Protein AF-0000000085930180 (afdb_homodimer)

Secondary structure (DSSP, 8-state):
--HHHHHHHHHHHHHHHHHHH-HHHHTSHHHHHHHHHHHHHHHHHIIIIIIHHHS-HHHHHHHHHHHHT-/--HHHHHHHHHHHHHHHHHHH-HHHHTSHHHHHHHHHHHHHHHHHIIIIIIHHHS-HHHHHHHHHHHHT-

pLDDT: mean 91.61, std 9.95, range [41.97, 98.25]

Radius of gyration: 15.2 Å; Cα contacts (8 Å, |Δi|>4): 110; chains: 2; bounding box: 22×40×39 Å

Sequence (140 aa):
MTQEEQIRLYRLLEKLNWFFHQEMHYLDRETAEKTARECYPEIRNFTYDILWNDLPKEVQEQLMDEEESLMTQEEQIRLYRLLEKLNWFFHQEMHYLDRETAEKTARECYPEIRNFTYDILWNDLPKEVQEQLMDEEESL

Solvent-accessible surface area (backbone atoms only — not comparable to full-atom values): 7661 Å² total; per-residue (Å²): 132,54,72,68,53,50,52,53,48,41,54,51,34,45,54,48,37,59,37,49,71,37,71,72,38,43,68,30,64,72,52,32,52,51,48,31,67,67,42,35,64,56,38,45,44,40,38,68,54,52,49,50,68,68,46,55,69,72,54,51,53,52,52,53,53,52,58,72,69,106,132,54,72,68,55,50,51,54,49,42,54,51,35,47,52,49,37,59,37,48,70,38,69,72,37,42,66,30,63,71,53,32,52,50,48,31,67,68,43,35,67,55,37,46,44,40,37,68,50,53,49,48,68,69,45,55,69,72,55,50,54,53,51,53,52,54,58,71,70,105

Structure (mmCIF, N/CA/C/O backbone):
data_AF-0000000085930180-model_v1
#
loop_
_entity.id
_entity.type
_entity.pdbx_description
1 polymer 'Uncharacterized protein'
#
loop_
_atom_site.group_PDB
_atom_site.id
_atom_site.type_symbol
_atom_site.label_atom_id
_atom_site.label_alt_id
_atom_site.label_comp_id
_atom_site.label_asym_id
_atom_site.label_entity_id
_atom_site.label_seq_id
_atom_site.pdbx_PDB_ins_code
_atom_site.Cartn_x
_atom_site.Cartn_y
_atom_site.Cartn_z
_atom_site.occupancy
_atom_site.B_iso_or_equiv
_atom_site.auth_seq_id
_atom_site.auth_comp_id
_atom_site.auth_asym_id
_atom_site.auth_atom_id
_atom_site.pdbx_PDB_model_num
ATOM 1 N N . MET A 1 1 ? 3.068 12.523 9.688 1 85.88 1 MET A N 1
ATOM 2 C CA . MET A 1 1 ? 3.896 12.109 8.562 1 85.88 1 MET A CA 1
ATOM 3 C C . MET A 1 1 ? 4.625 13.297 7.953 1 85.88 1 MET A C 1
ATOM 5 O O . MET A 1 1 ? 4.012 14.344 7.699 1 85.88 1 MET A O 1
ATOM 9 N N . THR A 1 2 ? 5.957 13.094 7.812 1 89.5 2 THR A N 1
ATOM 10 C CA . THR A 1 2 ? 6.766 14.148 7.215 1 89.5 2 THR A CA 1
ATOM 11 C C . THR A 1 2 ? 6.547 14.211 5.703 1 89.5 2 THR A C 1
ATOM 13 O O . THR A 1 2 ? 5.922 13.32 5.125 1 89.5 2 THR A O 1
ATOM 16 N N . GLN A 1 3 ? 7.023 15.258 5.055 1 87.38 3 GLN A N 1
ATOM 17 C CA . GLN A 1 3 ? 6.922 15.367 3.602 1 87.38 3 GLN A CA 1
ATOM 18 C C . GLN A 1 3 ? 7.672 14.227 2.912 1 87.38 3 GLN A C 1
ATOM 20 O O . GLN A 1 3 ? 7.199 13.68 1.915 1 87.38 3 GLN A O 1
ATOM 25 N N . GLU A 1 4 ? 8.828 13.891 3.434 1 92 4 GLU A N 1
ATOM 26 C CA . GLU A 1 4 ? 9.617 12.797 2.879 1 92 4 GLU A CA 1
ATOM 27 C C . GLU A 1 4 ? 8.859 11.477 2.965 1 92 4 GLU A C 1
ATOM 29 O O . GLU A 1 4 ? 8.867 10.688 2.018 1 92 4 GLU A O 1
ATOM 34 N N . GLU A 1 5 ? 8.203 11.281 4.039 1 93.56 5 GLU A N 1
ATOM 35 C CA . GLU A 1 5 ? 7.422 10.062 4.227 1 93.56 5 GLU A CA 1
ATOM 36 C C . GLU A 1 5 ? 6.23 10.023 3.275 1 93.56 5 GLU A C 1
ATOM 38 O O . GLU A 1 5 ? 5.852 8.953 2.791 1 93.56 5 GLU A O 1
ATOM 43 N N . GLN A 1 6 ? 5.672 11.188 3.035 1 92.56 6 GLN A N 1
ATOM 44 C CA . GLN A 1 6 ? 4.555 11.273 2.1 1 92.56 6 GLN A CA 1
ATOM 45 C C . GLN A 1 6 ? 4.996 10.922 0.682 1 92.56 6 GLN A C 1
ATOM 47 O O . GLN A 1 6 ? 4.27 10.234 -0.046 1 92.56 6 GLN A O 1
ATOM 52 N N . ILE A 1 7 ? 6.129 11.336 0.349 1 93 7 ILE A N 1
ATOM 53 C CA . ILE A 1 7 ? 6.672 11.055 -0.976 1 93 7 ILE A CA 1
ATOM 54 C C . ILE A 1 7 ? 6.992 9.57 -1.094 1 93 7 ILE A C 1
ATOM 56 O O . ILE A 1 7 ? 6.688 8.938 -2.109 1 93 7 ILE A O 1
ATOM 60 N N . ARG A 1 8 ? 7.637 9.023 -0.051 1 95.06 8 ARG A N 1
ATOM 61 C CA . ARG A 1 8 ? 7.945 7.602 -0.023 1 95.06 8 ARG A CA 1
ATOM 62 C C . ARG A 1 8 ? 6.676 6.762 -0.151 1 95.06 8 ARG A C 1
ATOM 64 O O . ARG A 1 8 ? 6.656 5.766 -0.874 1 95.06 8 ARG A O 1
ATOM 71 N N . LEU A 1 9 ? 5.629 7.211 0.513 1 96.88 9 LEU A N 1
ATOM 72 C CA . LEU A 1 9 ? 4.352 6.512 0.469 1 96.88 9 LEU A CA 1
ATOM 73 C C . LEU A 1 9 ? 3.738 6.586 -0.925 1 96.88 9 LEU A C 1
ATOM 75 O O . LEU A 1 9 ? 3.209 5.59 -1.43 1 96.88 9 LEU A O 1
ATOM 79 N N . TYR A 1 10 ? 3.803 7.723 -1.514 1 95.69 10 TYR A N 1
ATOM 80 C CA . TYR A 1 10 ? 3.275 7.891 -2.863 1 95.69 10 TYR A CA 1
ATOM 81 C C . TYR A 1 10 ? 4 6.98 -3.848 1 95.69 10 TYR A C 1
ATOM 83 O O . TYR A 1 10 ? 3.363 6.289 -4.648 1 95.69 10 TYR A O 1
ATOM 91 N N . ARG A 1 11 ? 5.273 6.918 -3.801 1 95.06 11 ARG A N 1
ATOM 92 C CA . ARG A 1 11 ? 6.066 6.086 -4.699 1 95.06 11 ARG A CA 1
ATOM 93 C C . ARG A 1 11 ? 5.766 4.605 -4.484 1 95.06 11 ARG A C 1
ATOM 95 O O . ARG A 1 11 ? 5.715 3.83 -5.441 1 95.06 11 ARG A O 1
ATOM 102 N N . LEU A 1 12 ? 5.617 4.242 -3.221 1 97.75 12 LEU A N 1
ATOM 103 C CA . LEU A 1 12 ? 5.238 2.869 -2.896 1 97.75 12 LEU A CA 1
ATOM 104 C C . LEU A 1 12 ? 3.895 2.514 -3.523 1 97.75 12 LEU A C 1
ATOM 106 O O . LEU A 1 12 ? 3.77 1.485 -4.191 1 97.75 12 LEU A O 1
ATOM 110 N N . LEU A 1 13 ? 2.914 3.395 -3.316 1 97.69 13 LEU A N 1
ATOM 111 C CA . LEU A 1 13 ? 1.576 3.092 -3.812 1 97.69 13 LEU A CA 1
ATOM 112 C C . LEU A 1 13 ? 1.527 3.184 -5.332 1 97.69 13 LEU A C 1
ATOM 114 O O . LEU A 1 13 ? 0.747 2.479 -5.977 1 97.69 13 LEU A O 1
ATOM 118 N N . GLU A 1 14 ? 2.361 4 -5.926 1 95.5 14 GLU A N 1
ATOM 119 C CA . GLU A 1 14 ? 2.477 4.035 -7.379 1 95.5 14 GLU A CA 1
ATOM 120 C C . GLU A 1 14 ? 2.977 2.701 -7.926 1 95.5 14 GLU A C 1
ATOM 122 O O . GLU A 1 14 ? 2.447 2.189 -8.914 1 95.5 14 GLU A O 1
ATOM 127 N N . LYS A 1 15 ? 3.98 2.137 -7.344 1 96.25 15 LYS A N 1
ATOM 128 C CA . LYS A 1 15 ? 4.504 0.835 -7.75 1 96.25 15 LYS A CA 1
ATOM 129 C C . LYS A 1 15 ? 3.459 -0.26 -7.559 1 96.25 15 LYS A C 1
ATOM 131 O O . LYS A 1 15 ? 3.318 -1.145 -8.406 1 96.25 15 LYS A O 1
ATOM 136 N N . LEU A 1 16 ? 2.738 -0.219 -6.477 1 98.19 16 LEU A N 1
ATOM 137 C CA . LEU A 1 16 ? 1.702 -1.207 -6.195 1 98.19 16 LEU A CA 1
ATOM 138 C C . LEU A 1 16 ? 0.529 -1.053 -7.156 1 98.19 16 LEU A C 1
ATOM 140 O O . LEU A 1 16 ? -0.108 -2.041 -7.531 1 98.19 16 LEU A O 1
ATOM 144 N N . ASN A 1 17 ? 0.236 0.172 -7.559 1 96.94 17 ASN A N 1
ATOM 145 C CA . ASN A 1 17 ? -0.764 0.421 -8.594 1 96.94 17 ASN A CA 1
ATOM 146 C C . ASN A 1 17 ? -0.39 -0.258 -9.906 1 96.94 17 ASN A C 1
ATOM 148 O O . ASN A 1 17 ? -1.228 -0.909 -10.539 1 96.94 17 ASN A O 1
ATOM 152 N N . TRP A 1 18 ? 0.848 -0.086 -10.266 1 95.94 18 TRP A N 1
ATOM 153 C CA . TRP A 1 18 ? 1.336 -0.747 -11.477 1 95.94 18 TRP A CA 1
ATOM 154 C C . TRP A 1 18 ? 1.218 -2.262 -11.352 1 95.94 18 TRP A C 1
ATOM 156 O O . TRP A 1 18 ? 0.737 -2.932 -12.266 1 95.94 18 TRP A O 1
ATOM 166 N N . PHE A 1 19 ? 1.598 -2.816 -10.242 1 97.81 19 PHE A N 1
ATOM 167 C CA . PHE A 1 19 ? 1.642 -4.25 -9.984 1 97.81 19 PHE A CA 1
ATOM 168 C C . PHE A 1 19 ? 0.243 -4.855 -10.039 1 97.81 19 PHE A C 1
ATOM 170 O O . PHE A 1 19 ? 0.028 -5.879 -10.688 1 97.81 19 PHE A O 1
ATOM 177 N N . PHE A 1 20 ? -0.756 -4.188 -9.445 1 97.69 20 PHE A N 1
ATOM 178 C CA . PHE A 1 20 ? -2.084 -4.77 -9.289 1 97.69 20 PHE A CA 1
ATOM 179 C C . PHE A 1 20 ? -2.99 -4.367 -10.445 1 97.69 20 PHE A C 1
ATOM 181 O O . PHE A 1 20 ? -4.09 -4.902 -10.594 1 97.69 20 PHE A O 1
ATOM 188 N N . HIS A 1 21 ? -2.529 -3.48 -11.312 1 94.06 21 HIS A N 1
ATOM 189 C CA . HIS A 1 21 ? -3.344 -2.963 -12.406 1 94.06 21 HIS A CA 1
ATOM 190 C C . HIS A 1 21 ? -3.574 -4.027 -13.477 1 94.06 21 HIS A C 1
ATOM 192 O O . HIS A 1 21 ? -4.637 -4.07 -14.094 1 94.06 21 HIS A O 1
ATOM 198 N N . GLN A 1 22 ? -2.535 -4.828 -13.641 1 93.88 22 GLN A N 1
ATOM 199 C CA . GLN A 1 22 ? -2.602 -5.828 -14.695 1 93.88 22 GLN A CA 1
ATOM 200 C C . GLN A 1 22 ? -2.336 -7.227 -14.148 1 93.88 22 GLN A C 1
ATOM 202 O O . GLN A 1 22 ? -1.294 -7.469 -13.539 1 93.88 22 GLN A O 1
ATOM 207 N N . GLU A 1 23 ? -3.215 -8.211 -14.578 1 93.81 23 GLU A N 1
ATOM 208 C CA . GLU A 1 23 ? -3.125 -9.578 -14.078 1 93.81 23 GLU A CA 1
ATOM 209 C C . GLU A 1 23 ? -1.792 -10.219 -14.453 1 93.81 23 GLU A 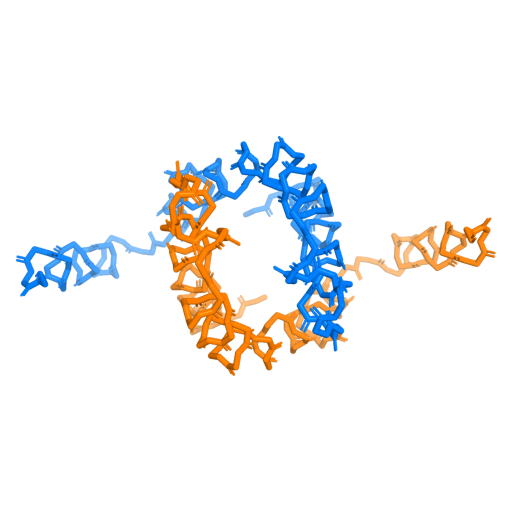C 1
ATOM 211 O O . GLU A 1 23 ? -1.231 -10.992 -13.672 1 93.81 23 GLU A O 1
ATOM 216 N N . MET A 1 24 ? -1.263 -9.805 -15.508 1 93.88 24 MET A N 1
ATOM 217 C CA . MET A 1 24 ? -0.011 -10.383 -15.984 1 93.88 24 MET A CA 1
ATOM 218 C C . MET A 1 24 ? 1.149 -10 -15.07 1 93.88 24 MET A C 1
ATOM 220 O O . MET A 1 24 ? 2.203 -10.641 -15.102 1 93.88 24 MET A O 1
ATOM 224 N N . HIS A 1 25 ? 1.029 -8.977 -14.289 1 95.88 25 HIS A N 1
ATOM 225 C CA . HIS A 1 25 ? 2.08 -8.57 -13.359 1 95.88 25 HIS A CA 1
ATOM 226 C C . HIS A 1 25 ? 2.051 -9.406 -12.094 1 95.88 25 HIS A C 1
ATOM 228 O O . HIS A 1 25 ? 3.033 -10.078 -11.758 1 95.88 25 HIS A O 1
ATOM 234 N N . TYR A 1 26 ? 0.877 -9.531 -11.484 1 96.5 26 TYR A N 1
ATOM 235 C CA . TYR A 1 26 ? 0.874 -10.188 -10.188 1 96.5 26 TYR A CA 1
ATOM 236 C C . TYR A 1 26 ? 0.741 -11.703 -10.344 1 96.5 26 TYR A C 1
ATOM 238 O O . TYR A 1 26 ? 0.935 -12.453 -9.391 1 96.5 26 TYR A O 1
ATOM 246 N N . LEU A 1 27 ? 0.512 -12.219 -11.57 1 96.5 27 LEU A N 1
ATOM 247 C CA . LEU A 1 27 ? 0.459 -13.656 -11.797 1 96.5 27 LEU A CA 1
ATOM 248 C C . LEU A 1 27 ? 1.781 -14.172 -12.359 1 96.5 27 LEU A C 1
ATOM 250 O O . LEU A 1 27 ? 1.989 -15.383 -12.461 1 96.5 27 LEU A O 1
ATOM 254 N N . ASP A 1 28 ? 2.621 -13.297 -12.742 1 96.81 28 ASP A N 1
ATOM 255 C CA . ASP A 1 28 ? 3.965 -13.68 -13.164 1 96.81 28 ASP A CA 1
ATOM 256 C C . ASP A 1 28 ? 4.887 -13.859 -11.961 1 96.81 28 ASP A C 1
ATOM 258 O O . ASP A 1 28 ? 5.121 -12.922 -11.203 1 96.81 28 ASP A O 1
ATOM 262 N N . ARG A 1 29 ? 5.453 -14.984 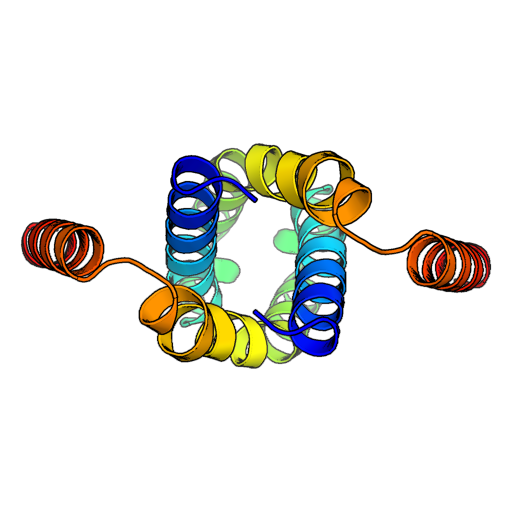-11.844 1 96.19 29 ARG A N 1
ATOM 263 C CA . ARG A 1 29 ? 6.238 -15.344 -10.672 1 96.19 29 ARG A CA 1
ATOM 264 C C . ARG A 1 29 ? 7.41 -14.383 -10.484 1 96.19 29 ARG A C 1
ATOM 266 O O . ARG A 1 29 ? 7.629 -13.867 -9.391 1 96.19 29 ARG A O 1
ATOM 273 N N . GLU A 1 30 ? 8.18 -14.125 -11.484 1 97.25 30 GLU A N 1
ATOM 274 C CA . GLU A 1 30 ? 9.359 -13.273 -11.398 1 97.25 30 GLU A CA 1
ATOM 275 C C . GLU A 1 30 ? 8.984 -11.844 -11.016 1 97.25 30 GLU A C 1
ATOM 277 O O . GLU A 1 30 ? 9.641 -11.234 -10.164 1 97.25 30 GLU A O 1
ATOM 282 N N . THR A 1 31 ? 7.949 -11.328 -11.562 1 97.31 31 THR A N 1
ATOM 283 C CA . THR A 1 31 ? 7.469 -9.984 -11.281 1 97.31 31 THR A CA 1
ATOM 284 C C . THR A 1 31 ? 6.957 -9.883 -9.844 1 97.31 31 THR A C 1
ATOM 286 O O . THR A 1 31 ? 7.254 -8.914 -9.141 1 97.31 31 THR A O 1
ATOM 289 N N . ALA A 1 32 ? 6.227 -10.875 -9.43 1 97.38 32 ALA A N 1
ATOM 290 C CA . ALA A 1 32 ? 5.684 -10.891 -8.078 1 97.38 32 ALA A CA 1
ATOM 291 C C . ALA A 1 32 ? 6.801 -10.938 -7.035 1 97.38 32 ALA A C 1
ATOM 293 O O . ALA A 1 32 ? 6.773 -10.203 -6.051 1 97.38 32 ALA A O 1
ATOM 294 N N . GLU A 1 33 ? 7.785 -11.75 -7.32 1 97.56 33 GLU A N 1
ATOM 295 C CA . GLU A 1 33 ? 8.906 -11.883 -6.398 1 97.56 33 GLU A CA 1
ATOM 296 C C . GLU A 1 33 ? 9.719 -10.594 -6.32 1 97.56 33 GLU A C 1
ATOM 298 O O . GLU A 1 33 ? 10.109 -10.164 -5.234 1 97.56 33 GLU A O 1
ATOM 303 N N . LYS A 1 34 ? 9.961 -10.016 -7.438 1 97.88 34 LYS A N 1
ATOM 304 C CA . LYS A 1 34 ? 10.695 -8.75 -7.484 1 97.88 34 LYS A CA 1
ATOM 305 C C . LYS A 1 34 ? 9.945 -7.648 -6.75 1 97.88 34 LYS A C 1
ATOM 307 O O . LYS A 1 34 ? 10.531 -6.902 -5.969 1 97.88 34 LYS A O 1
ATOM 312 N N . THR A 1 35 ? 8.672 -7.566 -6.98 1 98.06 35 THR A N 1
ATOM 313 C CA . THR A 1 35 ? 7.84 -6.551 -6.336 1 98.06 35 THR A CA 1
ATOM 314 C C . THR A 1 35 ? 7.828 -6.746 -4.82 1 98.06 35 THR A C 1
ATOM 316 O O . THR A 1 35 ? 7.938 -5.777 -4.066 1 98.06 35 THR A O 1
ATOM 319 N N . ALA A 1 36 ? 7.688 -7.961 -4.367 1 97.69 36 ALA A N 1
ATOM 320 C CA . ALA A 1 36 ? 7.715 -8.266 -2.938 1 97.69 36 ALA A CA 1
ATOM 321 C C . ALA A 1 36 ? 9.023 -7.809 -2.305 1 97.69 36 ALA A C 1
ATOM 323 O O . ALA A 1 36 ? 9.023 -7.152 -1.262 1 97.69 36 ALA A O 1
ATOM 324 N N . ARG A 1 37 ? 10.094 -8.133 -2.984 1 97.38 37 ARG A N 1
ATOM 325 C CA . ARG A 1 37 ? 11.414 -7.777 -2.473 1 97.38 37 ARG A CA 1
ATOM 326 C C . ARG A 1 37 ? 11.562 -6.262 -2.365 1 97.38 37 ARG A C 1
ATOM 328 O O . ARG A 1 37 ? 12.133 -5.758 -1.393 1 97.38 37 ARG A O 1
ATOM 335 N N . GLU A 1 38 ? 11.062 -5.555 -3.311 1 97.5 38 GLU A N 1
ATOM 336 C CA . GLU A 1 38 ? 11.234 -4.105 -3.391 1 97.5 38 GLU A CA 1
ATOM 337 C C . GLU A 1 38 ? 10.266 -3.383 -2.457 1 97.5 38 GLU A C 1
ATOM 339 O O . GLU A 1 38 ? 10.625 -2.369 -1.853 1 97.5 38 GLU A O 1
ATOM 344 N N . CYS A 1 39 ? 9.102 -3.91 -2.354 1 98.06 39 CYS A N 1
ATOM 345 C CA . CYS A 1 39 ? 8.047 -3.125 -1.715 1 98.06 39 CYS A CA 1
ATOM 346 C C . CYS A 1 39 ? 7.844 -3.564 -0.271 1 98.06 39 CYS A C 1
ATOM 348 O O . CYS A 1 39 ? 7.406 -2.771 0.567 1 98.06 39 CYS A O 1
ATOM 350 N N . TYR A 1 40 ? 8.203 -4.801 0.077 1 97.88 40 TYR A N 1
ATOM 351 C CA . TYR A 1 40 ? 7.812 -5.363 1.364 1 97.88 40 TYR A CA 1
ATOM 352 C C . TYR A 1 40 ? 8.445 -4.59 2.514 1 97.88 40 TYR A C 1
ATOM 354 O O . TYR A 1 40 ? 7.77 -4.25 3.486 1 97.88 40 TYR A O 1
ATOM 362 N N . PRO A 1 41 ? 9.711 -4.285 2.432 1 97.69 41 PRO A N 1
ATOM 363 C CA . PRO A 1 41 ? 10.305 -3.539 3.547 1 97.69 41 PRO A CA 1
ATOM 364 C C . PRO A 1 41 ? 9.602 -2.207 3.805 1 97.69 41 PRO A C 1
ATOM 366 O O . PRO A 1 41 ? 9.383 -1.834 4.961 1 97.69 41 PRO A O 1
ATOM 369 N N . GLU A 1 42 ? 9.18 -1.5 2.801 1 97.75 42 GLU A N 1
ATOM 370 C CA . GLU A 1 42 ? 8.484 -0.226 2.943 1 97.75 42 GLU A CA 1
ATOM 371 C C . GLU A 1 42 ? 7.062 -0.431 3.461 1 97.75 42 GLU A C 1
ATOM 373 O O . GLU A 1 42 ? 6.582 0.342 4.293 1 97.75 42 GLU A O 1
ATOM 378 N N . ILE A 1 43 ? 6.441 -1.431 2.949 1 98.25 43 ILE A N 1
ATOM 379 C CA . ILE A 1 43 ? 5.094 -1.751 3.414 1 98.25 43 ILE A CA 1
ATOM 380 C C . ILE A 1 43 ? 5.113 -1.989 4.922 1 98.25 43 ILE A C 1
ATOM 382 O O . ILE A 1 43 ? 4.301 -1.42 5.656 1 98.25 43 ILE A O 1
ATOM 386 N N . ARG A 1 44 ? 6.066 -2.812 5.301 1 96.88 44 ARG A N 1
ATOM 387 C CA . ARG A 1 44 ? 6.199 -3.143 6.715 1 96.88 44 ARG A CA 1
ATOM 388 C C . ARG A 1 44 ? 6.5 -1.897 7.543 1 96.88 44 ARG A C 1
ATOM 390 O O . ARG A 1 44 ? 5.887 -1.677 8.586 1 96.88 44 ARG A O 1
ATOM 397 N N . ASN A 1 45 ? 7.449 -1.118 7.109 1 97.5 45 ASN A N 1
ATOM 398 C CA . ASN A 1 45 ? 7.84 0.098 7.816 1 97.5 45 ASN A CA 1
ATOM 399 C C . ASN A 1 45 ? 6.66 1.055 7.973 1 97.5 45 ASN A C 1
ATOM 401 O O . ASN A 1 45 ? 6.422 1.575 9.062 1 97.5 45 ASN A O 1
ATOM 405 N N . PHE A 1 46 ? 5.914 1.302 6.914 1 97.5 46 PHE A N 1
ATOM 406 C CA . PHE A 1 46 ? 4.773 2.205 6.984 1 97.5 46 PHE A CA 1
ATOM 407 C C . PHE A 1 46 ? 3.686 1.635 7.887 1 97.5 46 PHE A C 1
ATOM 409 O O . PHE A 1 46 ? 3.084 2.361 8.68 1 97.5 46 PHE A O 1
ATOM 416 N N . THR A 1 47 ? 3.416 0.367 7.785 1 95.94 47 THR A N 1
ATOM 417 C CA . THR A 1 47 ? 2.346 -0.264 8.547 1 95.94 47 THR A CA 1
ATOM 418 C C . THR A 1 47 ? 2.639 -0.201 10.047 1 95.94 47 THR A C 1
ATOM 420 O O . THR A 1 47 ? 1.822 0.297 10.82 1 95.94 47 THR A O 1
ATOM 423 N N . TYR A 1 48 ? 3.883 -0.53 10.453 1 93.62 48 TYR A N 1
ATOM 424 C CA . TYR A 1 48 ? 4.109 -0.783 11.867 1 93.62 48 TYR A CA 1
ATOM 425 C C . TYR A 1 48 ? 4.812 0.398 12.531 1 93.62 48 TYR A C 1
ATOM 427 O O . TYR A 1 48 ? 4.727 0.582 13.742 1 93.62 48 TYR A O 1
ATOM 435 N N . ASP A 1 49 ? 5.441 1.188 11.75 1 93.94 49 ASP A N 1
ATOM 436 C CA . ASP A 1 49 ? 6.234 2.246 12.375 1 93.94 49 ASP A CA 1
ATOM 437 C C . ASP A 1 49 ? 5.629 3.621 12.094 1 93.94 49 ASP A C 1
ATOM 439 O O . ASP A 1 49 ? 5.43 4.418 13.008 1 93.94 49 ASP A O 1
ATOM 443 N N . ILE A 1 50 ? 5.254 3.9 10.945 1 94.69 50 ILE A N 1
ATOM 444 C CA . ILE A 1 50 ? 4.891 5.27 10.586 1 94.69 50 ILE A CA 1
ATOM 445 C C . ILE A 1 50 ? 3.389 5.473 10.781 1 94.69 50 ILE A C 1
ATOM 447 O O . ILE A 1 50 ? 2.971 6.305 11.594 1 94.69 50 ILE A O 1
ATOM 451 N N . LEU A 1 51 ? 2.545 4.656 10.164 1 94.19 51 LEU A N 1
ATOM 452 C CA . LEU A 1 51 ? 1.102 4.863 10.211 1 94.19 51 LEU A CA 1
ATOM 453 C C . LEU A 1 51 ? 0.541 4.445 11.57 1 94.19 51 LEU A C 1
ATOM 455 O O . LEU A 1 51 ? -0.336 5.117 12.117 1 94.19 51 LEU A O 1
ATOM 459 N N . TRP A 1 52 ? 1.1 3.396 12.094 1 90.38 52 TRP A N 1
ATOM 460 C CA . TRP A 1 52 ? 0.641 2.928 13.398 1 90.38 52 TRP A CA 1
ATOM 461 C C . TRP A 1 52 ? 0.849 3.998 14.469 1 90.38 52 TRP A C 1
ATOM 463 O O . TRP A 1 52 ? -0.053 4.277 15.258 1 90.38 52 TRP A O 1
ATOM 473 N N . ASN A 1 53 ? 1.968 4.641 14.391 1 90.62 53 ASN A N 1
ATOM 474 C CA . ASN A 1 53 ? 2.307 5.645 15.391 1 90.62 53 ASN A CA 1
ATOM 475 C C . ASN A 1 53 ? 1.515 6.934 15.18 1 90.62 53 ASN A C 1
ATOM 477 O O . ASN A 1 53 ? 1.373 7.738 16.094 1 90.62 53 ASN A O 1
ATOM 481 N N . ASP A 1 54 ? 1.003 7.109 14 1 89.94 54 ASP A N 1
ATOM 482 C CA . ASP A 1 54 ? 0.249 8.32 13.68 1 89.94 54 ASP A CA 1
ATOM 483 C C . ASP A 1 54 ? -1.224 8.156 14.055 1 89.94 54 ASP A C 1
ATOM 485 O O . ASP A 1 54 ? -1.967 9.141 14.102 1 89.94 54 ASP A O 1
ATOM 489 N N . LEU A 1 55 ? -1.692 6.926 14.328 1 90.19 55 LEU A N 1
ATOM 490 C CA . LEU A 1 55 ? -3.086 6.68 14.688 1 90.19 55 LEU A CA 1
ATOM 491 C C . LEU A 1 55 ? -3.342 7.051 16.141 1 90.19 55 LEU A C 1
ATOM 493 O O . LEU A 1 55 ? -2.502 6.801 17.016 1 90.19 55 LEU A O 1
ATOM 497 N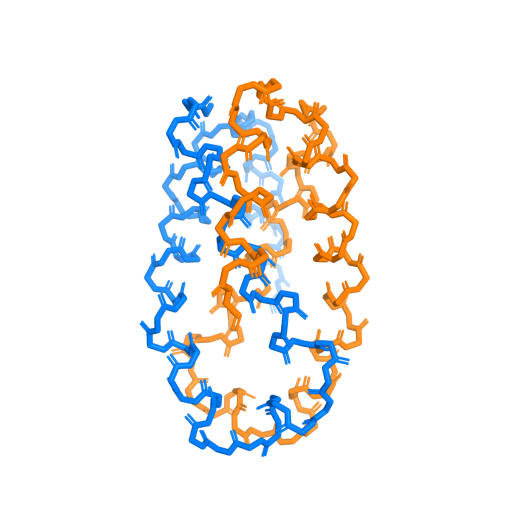 N . PRO A 1 56 ? -4.527 7.684 16.391 1 89.69 56 PRO A N 1
ATOM 498 C CA . PRO A 1 56 ? -4.887 7.91 17.797 1 89.69 56 PRO A CA 1
ATOM 499 C C . PRO A 1 56 ? -4.934 6.617 18.609 1 89.69 56 PRO A C 1
ATOM 501 O O . PRO A 1 56 ? -5.258 5.555 18.062 1 89.69 56 PRO A O 1
ATOM 504 N N . LYS A 1 57 ? -4.617 6.75 19.891 1 89.88 57 LYS A N 1
ATOM 505 C CA . LYS A 1 57 ? -4.566 5.59 20.766 1 89.88 57 LYS A CA 1
ATOM 506 C C . LYS A 1 57 ? -5.887 4.828 20.75 1 89.88 57 LYS A C 1
ATOM 508 O O . LYS A 1 57 ? -5.898 3.596 20.797 1 89.88 57 LYS A O 1
ATOM 513 N N . GLU A 1 58 ? -6.965 5.52 20.688 1 89.06 58 GLU A N 1
ATOM 514 C CA . GLU A 1 58 ? -8.289 4.895 20.672 1 89.06 58 GLU A CA 1
ATOM 515 C C . GLU A 1 58 ? -8.461 4.008 19.438 1 89.06 58 GLU A C 1
ATOM 517 O O . GLU A 1 58 ? -9.055 2.934 19.516 1 89.06 58 GLU A O 1
ATOM 522 N N . VAL A 1 59 ? -7.918 4.441 18.344 1 86.88 59 VAL A N 1
ATOM 523 C CA . VAL A 1 59 ? -8.008 3.695 17.094 1 86.88 59 VAL A CA 1
ATOM 524 C C . VAL A 1 59 ? -7.062 2.498 17.141 1 86.88 59 VAL A C 1
ATOM 526 O O . VAL A 1 59 ? -7.41 1.408 16.672 1 86.88 59 VAL A O 1
ATOM 529 N N . GLN A 1 60 ? -5.863 2.652 17.672 1 89.44 60 GLN A N 1
ATOM 530 C CA . GLN A 1 60 ? -4.922 1.549 17.812 1 89.44 60 GLN A CA 1
ATOM 531 C C . GLN A 1 60 ? -5.535 0.407 18.625 1 89.44 60 GLN A C 1
ATOM 533 O O . GLN A 1 60 ? -5.426 -0.759 18.234 1 89.44 60 GLN A O 1
ATOM 538 N N . GLU A 1 61 ? -6.191 0.792 19.656 1 88.69 61 GLU A N 1
ATOM 539 C CA . GLU A 1 61 ? -6.816 -0.205 20.516 1 88.69 61 GLU A CA 1
ATOM 540 C C . GLU A 1 61 ? -7.922 -0.959 19.781 1 88.69 61 GLU A C 1
ATOM 542 O O . GLU A 1 61 ? -8.062 -2.174 19.938 1 88.69 61 GLU A O 1
ATOM 547 N N . GLN A 1 62 ? -8.633 -0.298 19.016 1 86.75 62 GLN A N 1
ATOM 548 C CA . GLN A 1 62 ? -9.711 -0.915 18.25 1 86.75 62 GLN A CA 1
ATOM 549 C C . GLN A 1 62 ? -9.156 -1.907 17.219 1 86.75 62 GLN A C 1
ATOM 551 O O . GLN A 1 62 ? -9.695 -3 17.062 1 86.75 62 GLN A O 1
ATOM 556 N N . LEU A 1 63 ? -8.117 -1.559 16.625 1 84.5 63 LEU A N 1
ATOM 557 C CA . LEU A 1 63 ? -7.52 -2.4 15.586 1 84.5 63 LEU A CA 1
ATOM 558 C C . LEU A 1 63 ? -6.863 -3.631 16.203 1 84.5 63 LEU A C 1
ATOM 560 O O . LEU A 1 63 ? -6.902 -4.719 15.625 1 84.5 63 LEU A O 1
ATOM 564 N N . MET A 1 64 ? -6.273 -3.449 17.297 1 82.62 64 MET A N 1
ATOM 565 C CA . MET A 1 64 ? -5.664 -4.582 17.984 1 82.62 64 MET A CA 1
ATOM 566 C C . MET A 1 64 ? -6.723 -5.598 18.406 1 82.62 64 MET A C 1
ATOM 568 O O . MET A 1 64 ? -6.484 -6.805 18.344 1 82.62 64 MET A O 1
ATOM 572 N N . ASP A 1 65 ? -7.82 -5.086 18.75 1 82 65 ASP A N 1
ATOM 573 C CA . ASP A 1 65 ? -8.922 -5.949 19.156 1 82 65 ASP A CA 1
ATOM 574 C C . ASP A 1 65 ? -9.484 -6.727 17.984 1 82 65 ASP A C 1
ATOM 576 O O . ASP A 1 65 ? -9.867 -7.891 18.109 1 82 65 ASP A O 1
ATOM 580 N N . GLU A 1 66 ? -9.516 -6.117 16.906 1 75.62 66 GLU A N 1
ATOM 581 C CA . GLU A 1 66 ? -10.016 -6.762 15.695 1 75.62 66 GLU A CA 1
ATOM 582 C C . GLU A 1 66 ? -9.062 -7.859 15.227 1 75.62 66 GLU A C 1
ATOM 584 O O . GLU A 1 66 ? -9.5 -8.891 14.711 1 75.62 66 GLU A O 1
ATOM 589 N N . GLU A 1 67 ? -7.797 -7.652 15.352 1 66.62 67 GLU A N 1
ATOM 590 C CA . GLU A 1 67 ? -6.789 -8.617 14.914 1 66.62 67 GLU A CA 1
ATOM 591 C C . GLU A 1 67 ? -6.777 -9.852 15.805 1 66.62 67 GLU A C 1
ATOM 593 O O . GLU A 1 67 ? -6.559 -10.969 15.328 1 66.62 67 GLU A O 1
ATOM 598 N N . GLU A 1 68 ? -6.906 -9.539 16.969 1 65 68 GLU A N 1
ATOM 599 C CA . GLU A 1 68 ? -6.969 -10.648 17.906 1 65 68 GLU A CA 1
ATOM 600 C C . GLU A 1 68 ? -8.227 -11.484 17.703 1 65 68 GLU A C 1
ATOM 602 O O . GLU A 1 68 ? -8.234 -12.688 17.969 1 65 68 GLU A O 1
ATOM 607 N N . SER A 1 69 ? -9.133 -10.867 17.172 1 54.28 69 SER A N 1
ATOM 608 C CA . SER A 1 69 ? -10.375 -11.602 16.969 1 54.28 69 SER A CA 1
ATOM 609 C C . SER A 1 69 ? -10.352 -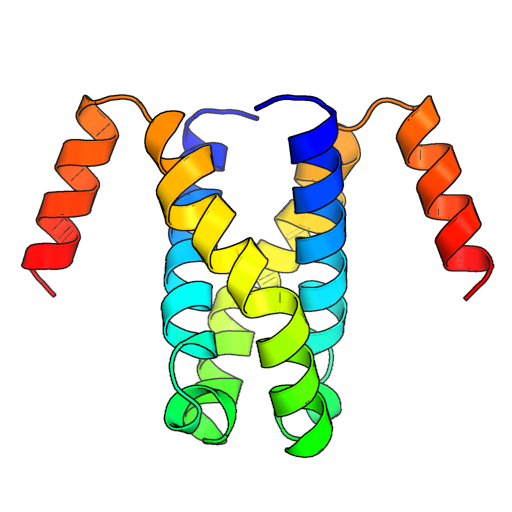12.375 15.656 1 54.28 69 SER A C 1
ATOM 611 O O . SER A 1 69 ? -11.227 -13.211 15.406 1 54.28 69 SER A O 1
ATOM 613 N N . LEU A 1 70 ? -9.383 -12.242 14.758 1 42.81 70 LEU A N 1
ATOM 614 C CA . LEU A 1 70 ? -9.344 -12.969 13.492 1 42.81 70 LEU A CA 1
ATOM 615 C C . LEU A 1 70 ? -8.43 -14.188 13.594 1 42.81 70 LEU A C 1
ATOM 617 O O . LEU A 1 70 ? -8.734 -15.242 13.031 1 42.81 70 LEU A O 1
ATOM 621 N N . MET B 1 1 ? -4.75 14.609 4.844 1 85.56 1 MET B N 1
ATOM 622 C CA . MET B 1 1 ? -5.445 13.336 5.027 1 85.56 1 MET B CA 1
ATOM 623 C C . MET B 1 1 ? -6.273 13.352 6.309 1 85.56 1 MET B C 1
ATOM 625 O O . MET B 1 1 ? -5.781 13.758 7.367 1 85.56 1 MET B O 1
ATOM 629 N N . THR B 1 2 ? -7.551 12.969 6.121 1 89.38 2 THR B N 1
ATOM 630 C CA . THR B 1 2 ? -8.438 12.906 7.273 1 89.38 2 THR B CA 1
ATOM 631 C C . THR B 1 2 ? -8.117 11.688 8.141 1 89.38 2 THR B C 1
ATOM 633 O O . THR B 1 2 ? -7.348 10.82 7.734 1 89.38 2 THR B O 1
ATOM 636 N N . GLN B 1 3 ? -8.688 11.609 9.336 1 87.5 3 GLN B N 1
ATOM 637 C CA . GLN B 1 3 ? -8.492 10.445 10.195 1 87.5 3 GLN B CA 1
ATOM 638 C C . GLN B 1 3 ? -9.047 9.18 9.547 1 87.5 3 GLN B C 1
ATOM 640 O O . GLN B 1 3 ? -8.438 8.109 9.641 1 87.5 3 GLN B O 1
ATOM 645 N N . GLU B 1 4 ? -10.188 9.289 8.906 1 92.12 4 GLU B N 1
ATOM 646 C CA . GLU B 1 4 ? -10.789 8.156 8.219 1 92.12 4 GLU B CA 1
ATOM 647 C C . GLU B 1 4 ? -9.883 7.641 7.105 1 92.12 4 GLU B C 1
ATOM 649 O O . GLU B 1 4 ? -9.727 6.43 6.934 1 92.12 4 GLU B O 1
ATOM 654 N N . GLU B 1 5 ? -9.289 8.547 6.418 1 93.56 5 GLU B N 1
ATOM 655 C CA . GLU B 1 5 ? -8.375 8.172 5.344 1 93.56 5 GLU B CA 1
ATOM 656 C C . GLU B 1 5 ? -7.125 7.496 5.895 1 93.56 5 GLU B C 1
ATOM 658 O O . GLU B 1 5 ? -6.582 6.582 5.27 1 93.56 5 GLU B O 1
ATOM 663 N N . GLN B 1 6 ? -6.699 7.969 7.051 1 92.62 6 GLN B N 1
ATOM 664 C CA . GLN B 1 6 ? -5.539 7.363 7.695 1 92.62 6 GLN B CA 1
ATOM 665 C C . GLN B 1 6 ? -5.828 5.926 8.109 1 92.62 6 GLN B C 1
ATOM 667 O O . GLN B 1 6 ? -4.977 5.047 7.969 1 92.62 6 GLN B O 1
ATOM 672 N N . ILE B 1 7 ? -6.98 5.711 8.57 1 93.06 7 ILE B N 1
ATOM 673 C CA . ILE B 1 7 ? -7.383 4.375 8.992 1 93.06 7 ILE B CA 1
ATOM 674 C C . ILE B 1 7 ? -7.512 3.465 7.773 1 93.06 7 ILE B C 1
ATOM 676 O O . ILE B 1 7 ? -7.059 2.318 7.797 1 93.06 7 ILE B O 1
ATOM 680 N N . ARG B 1 8 ? -8.156 3.975 6.719 1 95.06 8 ARG B N 1
ATOM 681 C CA . ARG B 1 8 ? -8.289 3.223 5.477 1 95.06 8 ARG B CA 1
ATOM 682 C C . ARG B 1 8 ? -6.922 2.844 4.91 1 95.06 8 ARG B C 1
ATOM 684 O O . ARG B 1 8 ? -6.727 1.72 4.445 1 95.06 8 ARG B O 1
ATOM 691 N N . LEU B 1 9 ? -5.984 3.77 5 1 96.88 9 LEU B N 1
ATOM 692 C CA . LEU B 1 9 ? -4.629 3.529 4.516 1 96.88 9 LEU B CA 1
ATOM 693 C C . LEU B 1 9 ? -3.932 2.465 5.355 1 96.88 9 LEU B C 1
ATOM 695 O O . LEU B 1 9 ? -3.25 1.59 4.816 1 96.88 9 LEU B O 1
ATOM 699 N N . TYR B 1 10 ? -4.098 2.553 6.621 1 95.75 10 TYR B N 1
ATOM 700 C CA . TYR B 1 10 ? -3.5 1.562 7.512 1 95.75 10 TYR B CA 1
ATOM 701 C C . TYR B 1 10 ? -4.039 0.167 7.211 1 95.75 10 TYR B C 1
ATOM 703 O O . TYR B 1 10 ? -3.268 -0.79 7.094 1 95.75 10 TYR B O 1
ATOM 711 N N . ARG B 1 11 ? -5.297 0.023 7.047 1 95.06 11 ARG B N 1
ATOM 712 C CA . ARG B 1 11 ? -5.918 -1.267 6.762 1 95.06 11 ARG B CA 1
ATOM 713 C C . ARG B 1 11 ? -5.449 -1.812 5.418 1 95.06 11 ARG B C 1
ATOM 715 O O . ARG B 1 11 ? -5.246 -3.018 5.27 1 95.06 11 ARG B O 1
ATOM 722 N N . LEU B 1 12 ? -5.352 -0.924 4.461 1 97.69 12 LEU B N 1
ATOM 723 C CA . LEU B 1 12 ? -4.828 -1.312 3.156 1 97.69 12 LEU B CA 1
ATOM 724 C C . LEU B 1 12 ? -3.412 -1.859 3.277 1 97.69 12 LEU B C 1
ATOM 726 O O . LEU B 1 12 ? -3.113 -2.939 2.766 1 97.69 12 LEU B O 1
ATOM 730 N N . LEU B 1 13 ? -2.564 -1.104 3.982 1 97.69 13 LEU B N 1
ATOM 731 C CA . LEU B 1 13 ? -1.169 -1.519 4.086 1 97.69 13 LEU B CA 1
ATOM 732 C C . LEU B 1 13 ? -1.034 -2.758 4.965 1 97.69 13 LEU B C 1
ATOM 734 O O . LEU B 1 13 ? -0.132 -3.574 4.762 1 97.69 13 LEU B O 1
ATOM 738 N N . GLU B 1 14 ? -1.92 -2.943 5.914 1 95.56 14 GLU B N 1
ATOM 739 C CA . GLU B 1 14 ? -1.942 -4.176 6.699 1 95.56 14 GLU B CA 1
ATOM 740 C C . GLU 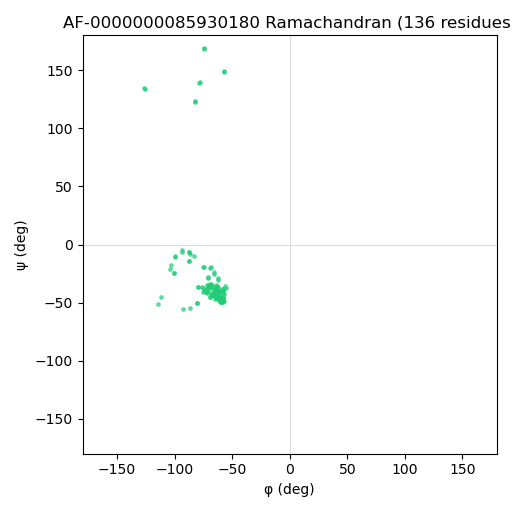B 1 14 ? -2.234 -5.387 5.816 1 95.56 14 GLU B C 1
ATOM 742 O O . GLU B 1 14 ? -1.581 -6.422 5.945 1 95.56 14 GLU B O 1
ATOM 747 N N . LYS B 1 15 ? -3.189 -5.297 4.961 1 96.25 15 LYS B N 1
ATOM 748 C CA . LYS B 1 15 ? -3.52 -6.379 4.035 1 96.25 15 LYS B CA 1
ATOM 749 C C . LYS B 1 15 ? -2.361 -6.66 3.082 1 96.25 15 LYS B C 1
ATOM 751 O O . LYS B 1 15 ? -2.057 -7.816 2.793 1 96.25 15 LYS B O 1
ATOM 756 N N . LEU B 1 16 ? -1.734 -5.637 2.598 1 98.19 16 LEU B N 1
ATOM 757 C CA . LEU B 1 16 ? -0.603 -5.785 1.688 1 98.19 16 LEU B CA 1
ATOM 758 C C . LEU B 1 16 ? 0.601 -6.379 2.412 1 98.19 16 LEU B C 1
ATOM 760 O O . LEU B 1 16 ? 1.379 -7.129 1.817 1 98.19 16 LEU B O 1
ATOM 764 N N . ASN B 1 17 ? 0.759 -6.039 3.682 1 97 17 ASN B N 1
ATOM 765 C CA . ASN B 1 17 ? 1.787 -6.664 4.508 1 97 17 ASN B CA 1
ATOM 766 C C . ASN B 1 17 ? 1.588 -8.172 4.602 1 97 17 ASN B C 1
ATOM 768 O O . ASN B 1 17 ? 2.539 -8.945 4.441 1 97 17 ASN B O 1
ATOM 772 N N . TRP B 1 18 ? 0.379 -8.531 4.848 1 96 18 TRP B N 1
ATOM 773 C CA . TRP B 1 18 ? 0.059 -9.953 4.891 1 96 18 TRP B CA 1
ATOM 774 C C . TRP B 1 18 ? 0.355 -10.625 3.553 1 96 18 TRP B C 1
ATOM 776 O O . TRP B 1 18 ? 0.976 -11.688 3.506 1 96 18 TRP B O 1
ATOM 786 N N . PHE B 1 19 ? -0.033 -10.031 2.477 1 97.81 19 PHE B N 1
ATOM 787 C CA . PHE B 1 19 ? 0.086 -10.562 1.125 1 97.81 19 PHE B CA 1
ATOM 788 C C . PHE B 1 19 ? 1.55 -10.75 0.744 1 97.81 19 PHE B C 1
ATOM 790 O O . PHE B 1 19 ? 1.936 -11.805 0.236 1 97.81 19 PHE B O 1
ATOM 797 N N . PHE B 1 20 ? 2.424 -9.773 1.053 1 97.69 20 PHE 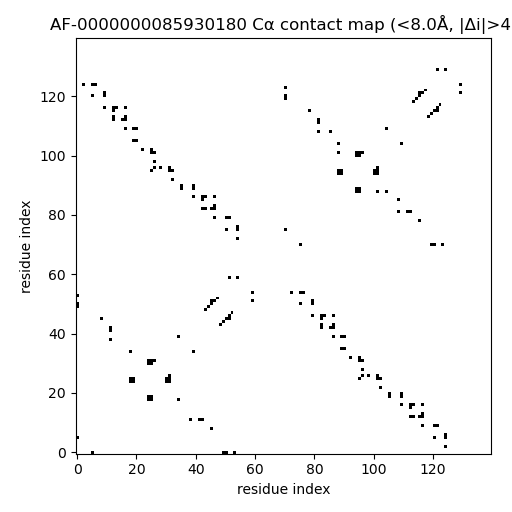B N 1
ATOM 798 C CA . PHE B 1 20 ? 3.801 -9.789 0.574 1 97.69 20 PHE B CA 1
ATOM 799 C C . PHE B 1 20 ? 4.727 -10.438 1.594 1 97.69 20 PHE B C 1
ATOM 801 O O . PHE B 1 20 ? 5.895 -10.703 1.304 1 97.69 20 PHE B O 1
ATOM 808 N N . HIS B 1 21 ? 4.211 -10.789 2.77 1 94.12 21 HIS B N 1
ATOM 809 C CA . HIS B 1 21 ? 5.023 -11.344 3.844 1 94.12 21 HIS B CA 1
ATOM 810 C C . HIS B 1 21 ? 5.469 -12.766 3.52 1 94.12 21 HIS B C 1
ATOM 812 O O . HIS B 1 21 ? 6.57 -13.172 3.896 1 94.12 21 HIS B O 1
ATOM 818 N N . GLN B 1 22 ? 4.559 -13.438 2.844 1 93.88 22 GLN B N 1
ATOM 819 C CA . GLN B 1 22 ? 4.832 -14.844 2.559 1 93.88 22 GLN B CA 1
ATOM 820 C C . GLN B 1 22 ? 4.695 -15.141 1.067 1 93.88 22 GLN B C 1
ATOM 822 O O . GLN B 1 22 ? 3.656 -14.859 0.466 1 93.88 22 GLN B O 1
ATOM 827 N N . GLU B 1 23 ? 5.711 -15.914 0.529 1 93.81 23 GLU B N 1
ATOM 828 C CA . GLU B 1 23 ? 5.75 -16.219 -0.898 1 93.81 23 GLU B CA 1
ATOM 829 C C . GLU B 1 23 ? 4.527 -17.016 -1.326 1 93.81 23 GLU B C 1
ATOM 831 O O . GLU B 1 23 ? 4.008 -16.828 -2.43 1 93.81 23 GLU B O 1
ATOM 836 N N . MET B 1 24 ? 4.039 -17.766 -0.454 1 94.06 24 MET B N 1
ATOM 837 C CA . MET B 1 24 ? 2.9 -18.609 -0.772 1 94.06 24 MET B CA 1
ATOM 838 C C . MET B 1 24 ? 1.642 -17.781 -1.001 1 94.06 24 MET B C 1
ATOM 840 O O . MET B 1 24 ? 0.674 -18.266 -1.594 1 94.06 24 MET B O 1
ATOM 844 N N . HIS B 1 25 ? 1.591 -16.562 -0.534 1 95.88 25 HIS B N 1
ATOM 845 C CA . HIS B 1 25 ? 0.44 -15.695 -0.748 1 95.88 25 HIS B CA 1
ATOM 846 C C . HIS B 1 25 ? 0.481 -15.055 -2.133 1 95.88 25 HIS B C 1
ATOM 848 O O . HIS B 1 25 ? -0.44 -15.242 -2.932 1 95.88 25 HIS B O 1
ATOM 854 N N . TYR B 1 26 ? 1.62 -14.469 -2.477 1 96.56 26 TYR B N 1
ATOM 855 C CA . TYR B 1 26 ? 1.616 -13.711 -3.723 1 96.56 26 TYR B CA 1
ATOM 856 C C . TYR B 1 26 ? 1.941 -14.609 -4.91 1 96.56 26 TYR B C 1
ATOM 858 O O . TYR B 1 26 ? 1.786 -14.203 -6.062 1 96.56 26 TYR B O 1
ATOM 866 N N . LEU B 1 27 ? 2.307 -15.891 -4.672 1 96.56 27 LEU B N 1
ATOM 867 C CA . LEU B 1 27 ? 2.547 -16.812 -5.77 1 96.56 27 LEU B CA 1
ATOM 868 C C . LEU B 1 27 ? 1.337 -17.719 -5.992 1 96.56 27 LEU B C 1
ATOM 870 O O . LEU B 1 27 ? 1.286 -18.469 -6.973 1 96.56 27 LEU B O 1
ATOM 874 N N . ASP B 1 28 ? 0.41 -17.703 -5.109 1 96.88 28 ASP B N 1
ATOM 875 C CA . ASP B 1 28 ? -0.845 -18.422 -5.301 1 96.88 28 ASP B CA 1
ATOM 876 C C . ASP B 1 28 ? -1.816 -17.609 -6.156 1 96.88 28 ASP B C 1
ATOM 878 O O . ASP B 1 28 ? -2.211 -16.5 -5.781 1 96.88 28 ASP B O 1
ATOM 882 N N . ARG B 1 29 ? -2.234 -18.172 -7.207 1 96.19 29 ARG B N 1
ATOM 883 C CA . ARG B 1 29 ? -3.049 -17.453 -8.188 1 96.19 29 ARG B CA 1
ATOM 884 C C . ARG B 1 29 ? -4.34 -16.938 -7.555 1 96.19 29 ARG B C 1
ATOM 886 O O . ARG B 1 29 ? -4.691 -15.773 -7.715 1 96.19 29 ARG B O 1
ATOM 893 N N . GLU B 1 30 ? -5.074 -17.75 -6.859 1 97.31 30 GLU B N 1
ATOM 894 C CA . GLU B 1 30 ? -6.352 -17.375 -6.266 1 97.31 30 GLU B CA 1
ATOM 895 C C . GLU B 1 30 ? -6.176 -16.25 -5.238 1 97.31 30 GLU B C 1
ATOM 897 O O . GLU B 1 30 ? -6.953 -15.297 -5.215 1 97.31 30 GLU B O 1
ATOM 902 N N . THR B 1 31 ? -5.18 -16.328 -4.438 1 97.38 31 THR B N 1
ATOM 903 C CA . THR B 1 31 ? -4.887 -15.336 -3.418 1 97.38 31 THR B CA 1
ATOM 904 C C . THR B 1 31 ? -4.488 -14.008 -4.062 1 97.38 31 THR B C 1
ATOM 906 O O . THR B 1 31 ? -4.945 -12.945 -3.639 1 97.38 31 THR B O 1
ATOM 909 N N . ALA B 1 32 ? -3.664 -14.094 -5.07 1 97.31 32 ALA B N 1
ATOM 910 C CA . ALA B 1 32 ? -3.217 -12.891 -5.766 1 97.31 32 ALA B CA 1
ATOM 911 C C . ALA B 1 32 ? -4.387 -12.172 -6.43 1 97.31 32 ALA B C 1
ATOM 913 O O . ALA B 1 32 ? -4.516 -10.953 -6.324 1 97.31 32 ALA B O 1
ATOM 914 N N . GLU B 1 33 ? -5.25 -12.938 -7.027 1 97.56 33 GLU B N 1
ATOM 915 C CA . GLU B 1 33 ? -6.41 -12.367 -7.707 1 97.56 33 GLU B CA 1
ATOM 916 C C . GLU B 1 33 ? -7.375 -11.734 -6.711 1 97.56 33 GLU B C 1
ATOM 918 O O . GLU B 1 33 ? -7.887 -10.633 -6.949 1 97.56 33 GLU B O 1
ATOM 923 N N . LYS B 1 34 ? -7.609 -12.398 -5.652 1 97.88 34 LYS B N 1
ATOM 924 C CA . LYS B 1 34 ? -8.484 -11.867 -4.613 1 97.88 34 LYS B CA 1
ATOM 925 C C . LYS B 1 34 ? -7.926 -10.586 -4.016 1 97.88 34 LYS B C 1
ATOM 927 O O . LYS B 1 34 ? -8.648 -9.602 -3.84 1 97.88 34 LYS B O 1
ATOM 932 N N . THR B 1 35 ? -6.656 -10.578 -3.732 1 98 35 THR B N 1
ATOM 933 C CA . THR B 1 35 ? -6.004 -9.406 -3.16 1 98 35 THR B CA 1
ATOM 934 C C . THR B 1 35 ? -6.066 -8.227 -4.125 1 98 35 THR B C 1
ATOM 936 O O . THR B 1 35 ? -6.344 -7.094 -3.717 1 98 35 THR B O 1
ATOM 939 N N . ALA B 1 36 ? -5.805 -8.461 -5.402 1 97.62 36 ALA B N 1
ATOM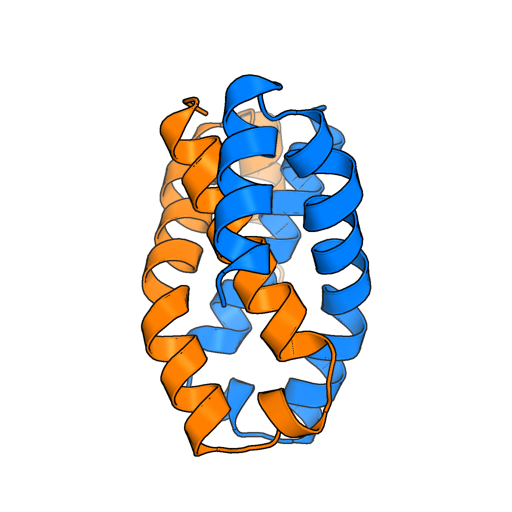 940 C CA . ALA B 1 36 ? -5.891 -7.418 -6.422 1 97.62 36 ALA B CA 1
ATOM 941 C C . ALA B 1 36 ? -7.285 -6.805 -6.461 1 97.62 36 ALA B C 1
ATOM 943 O O . ALA B 1 36 ? -7.434 -5.578 -6.457 1 97.62 36 ALA B O 1
ATOM 944 N N . ARG B 1 37 ? -8.266 -7.664 -6.441 1 97.31 37 ARG B N 1
ATOM 945 C CA . ARG B 1 37 ? -9.648 -7.207 -6.5 1 97.31 37 ARG B CA 1
ATOM 946 C C . ARG B 1 37 ? -9.992 -6.352 -5.289 1 97.31 37 ARG B C 1
ATOM 948 O O . ARG B 1 37 ? -10.68 -5.332 -5.418 1 97.31 37 ARG B O 1
ATOM 955 N N . GLU B 1 38 ? -9.523 -6.723 -4.152 1 97.5 38 GLU B N 1
ATOM 956 C CA . GLU B 1 38 ? -9.867 -6.059 -2.898 1 97.5 38 GLU B CA 1
ATOM 957 C C . GLU B 1 38 ? -9.062 -4.773 -2.713 1 97.5 38 GLU B C 1
ATOM 959 O O . GLU B 1 38 ? -9.578 -3.779 -2.201 1 97.5 38 GLU B O 1
ATOM 964 N N . CYS B 1 39 ? -7.84 -4.82 -3.135 1 98 39 CYS B N 1
ATOM 965 C CA . CYS B 1 39 ? -6.941 -3.74 -2.738 1 98 39 CYS B CA 1
ATOM 966 C C . CYS B 1 39 ? -6.777 -2.725 -3.861 1 98 39 CYS B C 1
ATOM 968 O O . CYS B 1 39 ? -6.504 -1.55 -3.607 1 98 39 CYS B O 1
ATOM 970 N N . TYR B 1 40 ? -6.996 -3.129 -5.117 1 97.81 40 TYR B N 1
ATOM 971 C CA . TYR B 1 40 ? -6.629 -2.289 -6.254 1 97.81 40 TYR B CA 1
ATOM 972 C C . TYR B 1 40 ? -7.43 -0.994 -6.258 1 97.81 40 TYR B C 1
ATOM 974 O O . TYR B 1 40 ? -6.871 0.09 -6.434 1 97.81 40 TYR B O 1
ATOM 982 N N . PRO B 1 41 ? -8.719 -1.05 -6.043 1 97.75 41 PRO B N 1
ATOM 983 C CA . PRO B 1 41 ? -9.469 0.207 -6.051 1 97.75 41 PRO B CA 1
ATOM 984 C C . PRO B 1 41 ? -8.961 1.203 -5.008 1 97.75 41 PRO B C 1
ATOM 986 O O . PRO B 1 41 ? -8.867 2.4 -5.289 1 97.75 41 PRO B O 1
ATOM 989 N N . GLU B 1 42 ? -8.57 0.759 -3.836 1 97.69 42 GLU B N 1
ATOM 990 C CA . GLU B 1 42 ? -8.062 1.629 -2.781 1 97.69 42 GLU B CA 1
ATOM 991 C C . GLU B 1 42 ? -6.66 2.135 -3.113 1 97.69 42 GLU B C 1
ATOM 993 O O . GLU B 1 42 ? -6.336 3.297 -2.855 1 97.69 42 GLU B O 1
ATOM 998 N N . ILE B 1 43 ? -5.883 1.271 -3.652 1 98.25 43 ILE B N 1
ATOM 999 C CA . ILE B 1 43 ? -4.543 1.664 -4.07 1 98.25 43 ILE B CA 1
ATOM 1000 C C . ILE B 1 43 ? -4.629 2.814 -5.07 1 98.25 43 ILE B C 1
ATOM 1002 O O . ILE B 1 43 ? -3.947 3.83 -4.918 1 98.25 43 ILE B O 1
ATOM 1006 N N . ARG B 1 44 ? -5.484 2.594 -6.043 1 96.75 44 ARG B N 1
ATOM 1007 C CA . ARG B 1 44 ? -5.672 3.602 -7.078 1 96.75 44 ARG B CA 1
ATOM 1008 C C . ARG B 1 44 ? -6.18 4.91 -6.488 1 96.75 44 ARG B C 1
ATOM 1010 O O . ARG B 1 44 ? -5.668 5.984 -6.809 1 96.75 44 ARG B O 1
ATOM 1017 N N . ASN B 1 45 ? -7.188 4.828 -5.652 1 97.38 45 ASN B N 1
ATOM 1018 C CA . ASN B 1 45 ? -7.773 6.008 -5.023 1 97.38 45 ASN B CA 1
ATOM 1019 C C . ASN B 1 45 ? -6.738 6.781 -4.215 1 97.38 45 ASN B C 1
ATOM 1021 O O . ASN B 1 45 ? -6.633 8.008 -4.34 1 97.38 45 ASN B O 1
ATOM 1025 N N . PHE B 1 46 ? -5.961 6.109 -3.396 1 97.44 46 PHE B N 1
ATOM 1026 C CA . PHE B 1 46 ? -4.949 6.777 -2.586 1 97.44 46 PHE B CA 1
ATOM 1027 C C . PHE B 1 46 ? -3.861 7.383 -3.467 1 97.44 46 PHE B C 1
ATOM 1029 O O . PHE B 1 46 ? -3.408 8.5 -3.223 1 97.44 46 PHE B O 1
ATOM 1036 N N . THR B 1 47 ? -3.432 6.672 -4.469 1 95.81 47 THR B N 1
ATOM 1037 C CA . THR B 1 47 ? -2.342 7.117 -5.332 1 95.81 47 THR B CA 1
ATOM 1038 C C . THR B 1 47 ? -2.74 8.375 -6.098 1 95.81 47 THR B C 1
ATOM 1040 O O . THR B 1 47 ? -2.045 9.391 -6.035 1 95.81 47 THR B O 1
ATOM 1043 N N . TYR B 1 48 ? -3.939 8.383 -6.691 1 93.56 48 TYR B N 1
ATOM 1044 C CA . TYR B 1 48 ? -4.227 9.422 -7.676 1 93.56 48 TYR B CA 1
ATOM 1045 C C . TYR B 1 48 ? -5.125 10.5 -7.086 1 93.56 48 TYR B C 1
ATOM 1047 O O . TYR B 1 48 ? -5.184 11.617 -7.602 1 93.56 48 TYR B O 1
ATOM 1055 N N . ASP B 1 49 ? -5.762 10.195 -6.012 1 93.62 49 ASP B N 1
ATOM 1056 C CA . ASP B 1 49 ? -6.703 11.172 -5.48 1 93.62 49 ASP B CA 1
ATOM 1057 C C . ASP B 1 49 ? -6.238 11.703 -4.125 1 93.62 49 ASP B C 1
ATOM 1059 O O . ASP B 1 49 ? -6.031 12.914 -3.965 1 93.62 49 ASP B O 1
ATOM 1063 N N . ILE B 1 50 ? -5.938 10.914 -3.246 1 94.5 50 ILE B N 1
ATOM 1064 C CA . ILE B 1 50 ? -5.727 11.367 -1.874 1 94.5 50 ILE B CA 1
ATOM 1065 C C . ILE B 1 50 ? -4.281 11.828 -1.698 1 94.5 50 ILE B C 1
ATOM 1067 O O . ILE B 1 50 ? -4.031 12.992 -1.368 1 94.5 50 ILE B O 1
ATOM 1071 N N . LEU B 1 51 ? -3.309 11 -2.023 1 94.12 51 LEU B N 1
ATOM 1072 C CA . LEU B 1 51 ? -1.911 11.336 -1.776 1 94.12 51 LEU B CA 1
ATOM 1073 C C . LEU B 1 51 ? -1.4 12.344 -2.805 1 94.12 51 LEU B C 1
ATOM 1075 O O . LEU B 1 51 ? -0.65 13.258 -2.463 1 94.12 51 LEU B O 1
ATOM 1079 N N . TRP B 1 52 ? -1.853 12.188 -4.008 1 90.31 52 TRP B N 1
ATOM 1080 C CA . TRP B 1 52 ? -1.431 13.109 -5.062 1 90.31 52 TRP B CA 1
ATOM 1081 C C . TRP B 1 52 ? -1.841 14.539 -4.73 1 90.31 52 TRP B C 1
ATOM 1083 O O . TRP B 1 52 ? -1.038 15.469 -4.855 1 90.31 52 TRP B O 1
ATOM 1093 N N . ASN B 1 53 ? -3.023 14.664 -4.215 1 90.56 53 ASN B N 1
ATOM 1094 C CA . ASN B 1 53 ? -3.551 15.984 -3.902 1 90.56 53 ASN B CA 1
ATOM 1095 C C . ASN B 1 53 ? -2.902 16.562 -2.648 1 90.56 53 ASN B C 1
ATOM 1097 O O . ASN B 1 53 ? -2.916 17.781 -2.443 1 90.56 53 ASN B O 1
ATOM 1101 N N . ASP B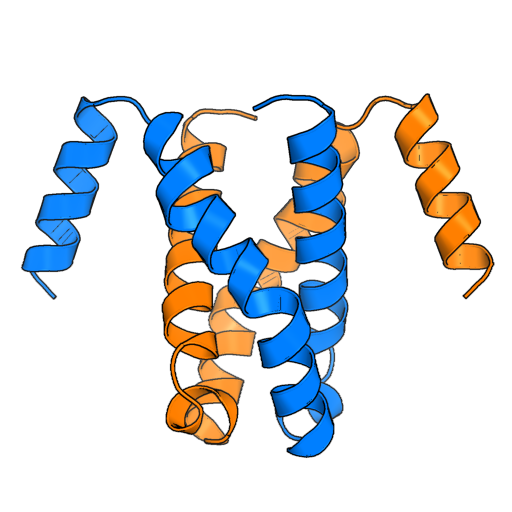 1 54 ? -2.328 15.734 -1.853 1 89.69 54 ASP B N 1
ATOM 1102 C CA . ASP B 1 54 ? -1.701 16.172 -0.61 1 89.69 54 ASP B CA 1
ATOM 1103 C C . ASP B 1 54 ? -0.248 16.578 -0.842 1 89.69 54 ASP B C 1
ATOM 1105 O O . ASP B 1 54 ? 0.369 17.219 0.016 1 89.69 54 ASP B O 1
ATOM 1109 N N . LEU B 1 55 ? 0.346 16.234 -2 1 89.94 55 LEU B N 1
ATOM 1110 C CA . LEU B 1 55 ? 1.73 16.578 -2.303 1 89.94 55 LEU B CA 1
ATOM 1111 C C . LEU B 1 55 ? 1.844 18.031 -2.746 1 89.94 55 LEU B C 1
ATOM 1113 O O . LEU B 1 55 ? 0.983 18.531 -3.475 1 89.94 55 LEU B O 1
ATOM 1117 N N . PRO B 1 56 ? 2.924 18.719 -2.258 1 89.56 56 PRO B N 1
ATOM 1118 C CA . PRO B 1 56 ? 3.158 20.062 -2.787 1 89.56 56 PRO B CA 1
ATOM 1119 C C . PRO B 1 56 ? 3.307 20.078 -4.309 1 89.56 56 PRO B C 1
ATOM 1121 O O . PRO B 1 56 ? 3.789 19.109 -4.895 1 89.56 56 PRO B O 1
ATOM 1124 N N . LYS B 1 57 ? 2.879 21.188 -4.895 1 89.88 57 LYS B N 1
ATOM 1125 C CA . LYS B 1 57 ? 2.904 21.312 -6.348 1 89.88 57 LYS B CA 1
ATOM 1126 C C . LYS B 1 57 ? 4.305 21.078 -6.902 1 89.88 57 LYS B C 1
ATOM 1128 O O . LYS B 1 57 ? 4.461 20.469 -7.961 1 89.88 57 LYS B O 1
ATOM 1133 N N . GLU B 1 58 ? 5.289 21.5 -6.195 1 88.81 58 GLU B N 1
ATOM 1134 C CA . GLU B 1 58 ? 6.672 21.328 -6.625 1 88.81 58 GLU B CA 1
ATOM 1135 C C . GLU B 1 58 ? 7.035 19.844 -6.715 1 88.81 58 GLU B C 1
ATOM 1137 O O . GLU B 1 58 ? 7.754 19.438 -7.625 1 88.81 58 GLU B O 1
ATOM 1142 N N . VAL B 1 59 ? 6.531 19.078 -5.797 1 86.62 59 VAL B N 1
ATOM 1143 C CA . VAL B 1 59 ? 6.797 17.641 -5.77 1 86.62 59 VAL B CA 1
ATOM 1144 C C . VAL B 1 59 ? 6 16.953 -6.867 1 86.62 59 VAL B C 1
ATOM 1146 O O . VAL B 1 59 ? 6.504 16.031 -7.527 1 86.62 59 VAL B O 1
ATOM 1149 N N . GLN B 1 60 ? 4.773 17.344 -7.105 1 89.5 60 GLN B N 1
ATOM 1150 C CA . GLN B 1 60 ? 3.961 16.781 -8.18 1 89.5 60 GLN B CA 1
ATOM 1151 C C . GLN B 1 60 ? 4.652 16.953 -9.531 1 89.5 60 GLN B C 1
ATOM 1153 O O . GLN B 1 60 ? 4.711 16 -10.328 1 89.5 60 GLN B O 1
ATOM 1158 N N . GLU B 1 61 ? 5.176 18.109 -9.703 1 88.88 61 GLU B N 1
ATOM 1159 C CA . GLU B 1 61 ? 5.852 18.391 -10.961 1 88.88 61 GLU B CA 1
ATOM 1160 C C . GLU B 1 61 ? 7.09 17.516 -11.141 1 88.88 61 GLU B C 1
ATOM 1162 O O . GLU B 1 61 ? 7.367 17.047 -12.242 1 88.88 61 GLU B O 1
ATOM 1167 N N . GLN B 1 62 ? 7.754 17.281 -10.117 1 86.5 62 GLN B N 1
ATOM 1168 C CA . GLN B 1 62 ? 8.945 16.438 -10.156 1 86.5 62 GLN B CA 1
ATOM 1169 C C . GLN B 1 62 ? 8.578 15 -10.5 1 86.5 62 GLN B C 1
ATOM 1171 O O . GLN B 1 62 ? 9.266 14.352 -11.297 1 86.5 62 GLN B O 1
ATOM 1176 N N . LEU B 1 63 ? 7.555 14.531 -9.969 1 84.31 63 LEU B N 1
ATOM 1177 C CA . LEU B 1 63 ? 7.129 13.148 -10.18 1 84.31 63 LEU B CA 1
ATOM 1178 C C . LEU B 1 63 ? 6.586 12.961 -11.586 1 84.31 63 LEU B C 1
ATOM 1180 O O . LEU B 1 63 ? 6.793 11.906 -12.195 1 84.31 63 LEU B O 1
ATOM 1184 N N . MET B 1 64 ? 5.902 13.914 -12.055 1 82.81 64 MET B N 1
ATOM 1185 C CA . MET B 1 64 ? 5.387 13.844 -13.414 1 82.81 64 MET B CA 1
ATOM 1186 C C . MET B 1 64 ? 6.523 13.797 -14.43 1 82.81 64 MET B C 1
ATOM 1188 O O . MET B 1 64 ? 6.438 13.094 -15.438 1 82.81 64 MET B O 1
ATOM 1192 N N . ASP B 1 65 ? 7.516 14.484 -14.109 1 81.88 65 ASP B N 1
ATOM 1193 C CA . ASP B 1 65 ? 8.688 14.523 -14.984 1 81.88 65 ASP B CA 1
ATOM 1194 C C . ASP B 1 65 ? 9.414 13.188 -14.984 1 81.88 65 ASP B C 1
ATOM 1196 O O . ASP B 1 65 ? 9.93 12.75 -16.016 1 81.88 65 ASP B O 1
ATOM 1200 N N . GLU B 1 66 ? 9.445 12.586 -13.914 1 75.38 66 GLU B N 1
ATOM 1201 C CA . GLU B 1 66 ? 10.094 11.281 -13.789 1 75.38 66 GLU B CA 1
ATOM 1202 C C . GLU B 1 66 ? 9.305 10.203 -14.523 1 75.38 66 GLU B C 1
ATOM 1204 O O . GLU B 1 66 ? 9.891 9.281 -15.102 1 75.38 66 GLU B O 1
ATOM 1209 N N . GLU B 1 67 ? 8.031 10.266 -14.523 1 66.38 67 GLU B N 1
ATOM 1210 C CA . GLU B 1 67 ? 7.172 9.273 -15.164 1 66.38 67 GLU B CA 1
ATOM 1211 C C . GLU B 1 67 ? 7.242 9.375 -16.688 1 66.38 67 GLU B C 1
ATOM 1213 O O . GLU B 1 67 ? 7.156 8.367 -17.391 1 66.38 67 GLU B O 1
ATOM 1218 N N . GLU B 1 68 ? 7.246 10.555 -17.031 1 64.31 68 GLU B N 1
ATOM 1219 C CA . GLU B 1 68 ? 7.375 10.773 -18.469 1 64.31 68 GLU B CA 1
ATOM 1220 C C . GLU B 1 68 ? 8.734 10.305 -18.984 1 64.31 68 GLU B C 1
ATOM 1222 O O . GLU B 1 68 ? 8.867 9.922 -20.141 1 64.31 68 GLU B O 1
ATOM 1227 N N . SER B 1 69 ? 9.586 10.32 -18.109 1 54.66 69 SER B N 1
ATOM 1228 C CA . SER B 1 69 ? 10.914 9.898 -18.547 1 54.66 69 SER B CA 1
ATOM 1229 C C . SER B 1 69 ? 11.039 8.375 -18.531 1 54.66 69 SER B C 1
ATOM 1231 O O . SER B 1 69 ? 12 7.82 -19.062 1 54.66 69 SER B O 1
ATOM 1233 N N . LEU B 1 70 ? 10.117 7.586 -17.984 1 41.97 70 LEU B N 1
ATOM 1234 C CA . LEU B 1 70 ? 10.227 6.133 -17.938 1 41.97 70 LEU B CA 1
ATOM 1235 C C . LEU B 1 70 ? 9.445 5.488 -19.078 1 41.97 70 LEU B C 1
ATOM 1237 O O . LEU B 1 70 ? 9.891 4.492 -19.656 1 41.97 70 LEU B O 1
#

Organism: NCBI:txid2903556

Foldseek 3Di:
DDPVLVVVVVVLVVLVCVQPVDPCQCVDPVNVVVNCVVNVVVVVCCVPPNVLVVDDPVVNVVVVVVVVVD/DDPVLVVVVVVLVVLVCVQPVDPCQCVDPVNVVVNCVVNVVVVVCCVPPPVLVVDPPVVNVVVVVVVVVD